Protein AF-A0A9D5EM94-F1 (afdb_monomer_lite)

Secondary structure (DSSP, 8-state):
-HHHHHHHHHHHHHHHHHHHHHHHHT-S-SSEEEE-TTSTT-EEEEETTHHHHHHHHHHHHHHHHHHHHHT-HHHHHHHHHHHHHHHH--PPPHHHHHHHHHHHHHHHHHHHHHHHHHHHHHHHHHTSTT-TTS--HHHHHHHHHHHHHHHH--

Foldseek 3Di:
DVLLVVLLVVLCVVLVVVLVCLLVVVPWDQFDWDADPPDVHDIDGPDHRRSPVVSVVSNVVSNVCSVVCSPDVVVVVVVVVVVVVVVVDDDDPPVVVVVVVVVVVVVVVVVVVVVVVVVVVCVVVCPPPPNPPDDPPVVVVVVVVVVVVVVVVD

pLDDT: mean 81.65, std 10.46, range [55.97, 98.06]

Radius of gyration: 31.95 Å; chains: 1; bounding box: 67×38×74 Å

Sequence (154 aa):
MRARRLTILGFLLLGGTGIYSLTFQGVLPNDWVLALPFESPSSITLVPDAQIAIPVILLALVLWCAWRAVNVPTFAEFLIATEAEMNKVSWSPKKRLAQDTVVVLTTTLLMALFLLVVDLFWGWLLSREIVGVLPGKAGTDKNQAEKAEQRARW

Structure (mmCIF, N/CA/C/O backbone):
data_AF-A0A9D5EM94-F1
#
_entry.id   AF-A0A9D5EM94-F1
#
loop_
_atom_site.group_PDB
_atom_site.id
_atom_site.type_symbol
_atom_site.label_atom_id
_atom_site.label_alt_id
_atom_site.label_comp_id
_atom_site.label_asym_id
_atom_site.label_entity_id
_atom_site.label_seq_id
_atom_site.pdbx_PDB_ins_code
_atom_site.Cartn_x
_atom_site.Cartn_y
_atom_site.Cartn_z
_atom_site.occupancy
_atom_site.B_iso_or_equiv
_atom_site.auth_seq_id
_atom_site.auth_comp_id
_atom_site.auth_asym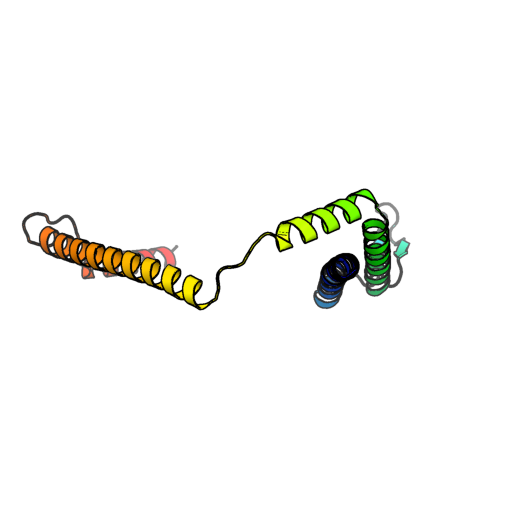_id
_atom_site.auth_atom_id
_atom_site.pdbx_PDB_model_num
ATOM 1 N N . MET A 1 1 ? -12.996 9.469 -16.910 1.00 55.97 1 MET A N 1
ATOM 2 C CA . MET A 1 1 ? -11.630 9.978 -17.244 1.00 55.97 1 MET A CA 1
ATOM 3 C C . MET A 1 1 ? -10.615 9.900 -16.092 1.00 55.97 1 MET A C 1
ATOM 5 O O . MET A 1 1 ? -9.421 9.872 -16.378 1.00 55.97 1 MET A O 1
ATOM 9 N N . ARG A 1 2 ? -11.028 9.870 -14.811 1.00 65.88 2 ARG A N 1
ATOM 10 C CA . ARG A 1 2 ? -10.101 9.835 -13.658 1.00 65.88 2 ARG A CA 1
ATOM 11 C C . ARG A 1 2 ? -9.419 8.470 -13.464 1.00 65.88 2 ARG A C 1
ATOM 13 O O . ARG A 1 2 ? -8.214 8.443 -13.234 1.00 65.88 2 ARG A O 1
ATOM 20 N N . ALA A 1 3 ? -10.137 7.365 -13.685 1.00 66.56 3 ALA A N 1
ATOM 21 C CA . ALA A 1 3 ? -9.603 6.000 -13.574 1.00 66.56 3 ALA A CA 1
ATOM 22 C C . ALA A 1 3 ? -8.377 5.748 -14.475 1.00 66.56 3 ALA A C 1
ATOM 24 O O . ALA A 1 3 ? -7.378 5.190 -14.036 1.00 66.56 3 ALA A O 1
ATOM 25 N N . ARG A 1 4 ? -8.398 6.279 -15.706 1.00 72.06 4 ARG A N 1
ATOM 26 C CA . ARG A 1 4 ? -7.283 6.167 -16.662 1.00 72.06 4 ARG A CA 1
ATOM 27 C C . ARG A 1 4 ? -6.002 6.868 -16.201 1.00 72.06 4 ARG A C 1
ATOM 29 O O . ARG A 1 4 ? -4.911 6.458 -16.565 1.00 72.06 4 ARG A O 1
ATOM 36 N N . ARG A 1 5 ? -6.123 7.955 -15.432 1.00 76.19 5 ARG A N 1
ATOM 37 C CA . ARG A 1 5 ? -4.966 8.681 -14.881 1.00 76.19 5 ARG A CA 1
ATOM 38 C C . ARG A 1 5 ? -4.406 7.973 -13.645 1.00 76.19 5 ARG A C 1
ATOM 40 O O . ARG A 1 5 ? -3.199 7.992 -13.441 1.00 76.19 5 ARG A O 1
ATOM 47 N N . LEU A 1 6 ? -5.266 7.316 -12.864 1.00 77.88 6 LEU A N 1
ATOM 48 C CA . LEU A 1 6 ? -4.875 6.556 -11.674 1.00 77.88 6 LEU A CA 1
ATOM 49 C C . LEU A 1 6 ? -4.084 5.292 -12.013 1.00 77.88 6 LEU A C 1
ATOM 51 O O . LEU A 1 6 ? -3.117 4.991 -11.326 1.00 77.88 6 LEU A O 1
ATOM 55 N N . THR A 1 7 ? -4.435 4.587 -13.089 1.00 79.88 7 THR A N 1
ATOM 56 C CA 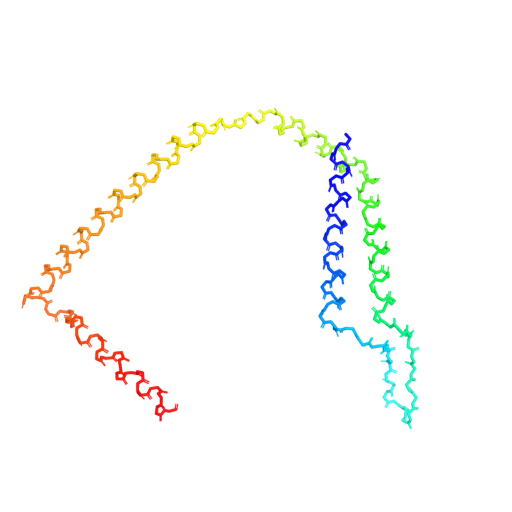. THR A 1 7 ? -3.679 3.400 -13.518 1.00 79.88 7 THR A CA 1
ATOM 57 C C . THR A 1 7 ? -2.273 3.771 -13.987 1.00 79.88 7 THR A C 1
ATOM 59 O O . THR A 1 7 ? -1.311 3.123 -13.589 1.00 79.88 7 THR A O 1
ATOM 62 N N . ILE A 1 8 ? -2.133 4.860 -14.753 1.00 82.06 8 ILE A N 1
ATOM 63 C CA . ILE A 1 8 ? -0.827 5.396 -15.178 1.00 82.06 8 ILE A CA 1
ATOM 64 C C . ILE A 1 8 ? 0.007 5.803 -13.962 1.00 82.06 8 ILE A C 1
ATOM 66 O O . ILE A 1 8 ? 1.178 5.441 -13.882 1.00 82.06 8 ILE A O 1
ATOM 70 N N . LEU A 1 9 ? -0.596 6.515 -13.003 1.00 84.12 9 LEU A N 1
ATOM 71 C CA . LEU A 1 9 ? 0.071 6.883 -11.753 1.00 84.12 9 LEU A CA 1
ATOM 72 C C . LEU A 1 9 ? 0.495 5.653 -10.945 1.00 84.12 9 LEU A C 1
ATOM 74 O O . LEU A 1 9 ? 1.593 5.651 -10.407 1.00 84.12 9 LEU A O 1
ATOM 78 N N . GLY A 1 10 ? -0.325 4.602 -10.893 1.00 83.12 10 GLY A N 1
ATOM 79 C CA . GLY A 1 10 ? 0.013 3.352 -10.212 1.00 83.12 10 GLY A CA 1
ATOM 80 C C . GLY A 1 10 ? 1.242 2.669 -10.813 1.00 83.12 10 GLY A C 1
ATOM 81 O O . GLY A 1 10 ? 2.170 2.333 -10.081 1.00 83.12 10 GLY A O 1
ATOM 82 N N . PHE A 1 11 ? 1.295 2.528 -12.142 1.00 86.19 11 PHE A N 1
ATOM 83 C CA . PHE A 1 11 ? 2.468 1.971 -12.824 1.00 86.19 11 PHE A CA 1
ATOM 84 C C . PHE A 1 11 ? 3.710 2.852 -12.664 1.00 86.19 11 PHE A C 1
ATOM 86 O O . PHE A 1 11 ? 4.798 2.326 -12.437 1.00 86.19 11 PHE A O 1
ATOM 93 N N . LEU A 1 12 ? 3.556 4.178 -12.730 1.00 87.12 12 LEU A N 1
ATOM 94 C CA . LEU A 1 12 ? 4.661 5.116 -12.525 1.00 87.12 12 LEU A CA 1
ATOM 95 C C . LEU A 1 12 ? 5.193 5.098 -11.095 1.00 87.12 12 LEU A C 1
ATOM 97 O O . LEU A 1 12 ? 6.402 5.159 -10.913 1.00 87.12 12 LEU A O 1
ATOM 101 N N . LEU A 1 13 ? 4.323 5.004 -10.089 1.00 88.12 13 LEU A N 1
ATOM 102 C CA . LEU A 1 13 ? 4.746 4.907 -8.695 1.00 88.12 13 LEU A CA 1
ATOM 103 C C . LEU A 1 13 ? 5.447 3.576 -8.440 1.00 88.12 13 LEU A C 1
ATOM 105 O O . LEU A 1 13 ? 6.556 3.577 -7.927 1.00 88.12 13 LEU A O 1
ATOM 109 N N . LEU A 1 14 ? 4.864 2.452 -8.863 1.00 86.69 14 LEU A N 1
ATOM 110 C CA . LEU A 1 14 ? 5.478 1.136 -8.680 1.00 86.69 14 LEU A CA 1
ATOM 111 C C . LEU A 1 14 ? 6.832 1.038 -9.400 1.00 86.69 14 LEU A C 1
ATOM 113 O O . LEU A 1 14 ? 7.833 0.648 -8.802 1.00 86.69 14 LEU A O 1
ATOM 117 N N . GLY A 1 15 ? 6.867 1.418 -10.680 1.00 86.38 15 GLY A N 1
ATOM 118 C CA . GLY A 1 15 ? 8.080 1.379 -11.488 1.00 86.38 15 GLY A CA 1
ATOM 119 C C . GLY A 1 15 ? 9.125 2.390 -11.025 1.00 86.38 15 GLY A C 1
ATOM 120 O O . GLY A 1 15 ? 10.294 2.044 -10.899 1.00 86.38 15 GLY A O 1
ATOM 121 N N . GLY A 1 16 ? 8.705 3.612 -10.693 1.00 85.94 16 GLY A N 1
ATOM 122 C CA . GLY A 1 16 ? 9.574 4.653 -10.151 1.00 85.94 16 GLY A CA 1
ATOM 123 C C . GLY A 1 16 ? 10.175 4.268 -8.802 1.00 85.94 16 GLY A C 1
ATOM 124 O O . GLY A 1 16 ? 11.376 4.426 -8.612 1.00 85.94 16 GLY A O 1
ATOM 125 N N . THR A 1 17 ? 9.387 3.688 -7.891 1.00 87.81 17 THR A N 1
ATOM 126 C CA . THR A 1 17 ? 9.887 3.168 -6.608 1.00 87.81 17 THR A CA 1
ATOM 127 C C . THR A 1 17 ? 10.839 1.989 -6.809 1.00 87.81 17 THR A C 1
ATOM 129 O O . THR A 1 17 ? 11.867 1.929 -6.138 1.00 87.81 17 THR A O 1
ATOM 132 N N . GLY A 1 18 ? 10.556 1.083 -7.751 1.00 84.25 18 GLY A N 1
ATOM 133 C CA . GLY A 1 18 ? 11.455 -0.027 -8.082 1.00 84.25 18 GLY A CA 1
ATOM 134 C C . GLY A 1 18 ? 12.806 0.448 -8.623 1.00 84.25 18 GLY A C 1
ATOM 135 O O . GLY A 1 18 ? 13.852 0.008 -8.150 1.00 84.25 18 GLY A O 1
ATOM 136 N N . ILE A 1 19 ? 12.792 1.404 -9.554 1.00 85.69 19 ILE A N 1
ATOM 137 C CA . ILE A 1 19 ? 14.009 2.010 -10.109 1.00 85.69 19 ILE A CA 1
ATOM 138 C C . ILE A 1 19 ? 14.777 2.770 -9.022 1.00 85.69 19 ILE A C 1
ATOM 140 O O . ILE A 1 19 ? 15.984 2.590 -8.885 1.00 85.69 19 ILE A O 1
ATOM 144 N N . TYR A 1 20 ? 14.074 3.555 -8.203 1.00 83.69 20 TYR A N 1
ATOM 145 C CA . TYR A 1 20 ? 14.670 4.287 -7.088 1.00 83.69 20 TYR A CA 1
ATOM 146 C C . TYR A 1 20 ? 15.367 3.345 -6.096 1.00 83.69 20 TYR A C 1
ATOM 148 O O . TYR A 1 20 ? 16.511 3.591 -5.714 1.00 83.69 20 TYR A O 1
ATOM 156 N N . SER A 1 21 ? 14.730 2.222 -5.745 1.00 83.44 21 SER A N 1
ATOM 157 C CA . SER A 1 21 ? 15.324 1.198 -4.878 1.00 83.44 21 SER A CA 1
ATOM 158 C C . SER A 1 21 ? 16.605 0.609 -5.475 1.00 83.44 21 SER A C 1
ATOM 160 O O . SER A 1 21 ? 17.597 0.485 -4.762 1.00 83.44 21 SER A O 1
ATOM 162 N N . LEU A 1 22 ? 16.612 0.290 -6.775 1.00 81.94 22 LEU A N 1
ATOM 163 C CA . LEU A 1 22 ? 17.790 -0.249 -7.467 1.00 81.94 22 LEU A CA 1
ATOM 164 C C . LEU A 1 22 ? 18.958 0.744 -7.473 1.00 81.94 22 LEU A C 1
ATOM 166 O O . LEU A 1 22 ? 20.096 0.354 -7.215 1.00 81.94 22 LEU A O 1
ATOM 170 N N . THR A 1 23 ? 18.675 2.027 -7.718 1.00 80.81 23 THR A N 1
ATOM 171 C CA . THR A 1 23 ? 19.701 3.079 -7.706 1.00 80.81 23 THR A CA 1
ATOM 172 C C . THR A 1 23 ? 20.235 3.365 -6.304 1.00 80.81 23 THR A C 1
ATOM 174 O O . THR A 1 23 ? 21.428 3.597 -6.141 1.00 80.81 23 THR A O 1
ATOM 177 N N . PHE A 1 24 ? 19.382 3.313 -5.276 1.00 80.62 24 PHE A N 1
ATOM 178 C CA . PHE A 1 24 ? 19.774 3.629 -3.902 1.00 80.62 24 PHE A CA 1
ATOM 179 C C . PHE A 1 24 ? 20.538 2.484 -3.225 1.00 80.62 24 PHE A C 1
ATOM 181 O O . PHE A 1 24 ? 21.435 2.728 -2.425 1.00 80.62 24 PHE A O 1
ATOM 188 N N . GLN A 1 25 ? 20.210 1.231 -3.551 1.00 81.38 25 GLN A N 1
ATOM 189 C CA . GLN A 1 25 ? 20.871 0.058 -2.971 1.00 81.38 25 GLN A CA 1
ATOM 190 C C . GLN A 1 25 ? 22.228 -0.261 -3.620 1.00 81.38 25 GLN A C 1
ATOM 192 O O . GLN A 1 25 ? 22.948 -1.113 -3.107 1.00 81.38 25 GLN A O 1
ATOM 197 N N . GLY A 1 26 ? 22.589 0.394 -4.733 1.00 78.44 26 GLY A N 1
ATOM 198 C CA . GLY A 1 26 ? 23.893 0.214 -5.387 1.00 78.44 26 GLY A CA 1
ATOM 199 C C . GLY A 1 26 ? 24.146 -1.209 -5.899 1.00 78.44 26 GLY A C 1
ATOM 200 O O . GLY A 1 26 ? 25.291 -1.617 -6.056 1.00 78.44 26 GLY A O 1
ATOM 201 N N . VAL A 1 27 ? 23.083 -1.981 -6.144 1.00 78.88 27 VAL A N 1
ATOM 202 C CA . VAL A 1 27 ? 23.150 -3.410 -6.512 1.00 78.88 27 VAL A CA 1
ATOM 203 C C . VAL A 1 27 ? 23.652 -3.659 -7.938 1.00 78.88 27 VAL A C 1
ATOM 205 O O . VAL A 1 27 ? 23.856 -4.805 -8.332 1.00 78.88 27 VAL A O 1
ATOM 208 N N . LEU A 1 28 ? 23.825 -2.598 -8.726 1.00 78.75 28 LEU A N 1
ATOM 209 C CA . LEU A 1 28 ? 24.212 -2.658 -10.131 1.00 78.75 28 LEU A CA 1
ATOM 210 C C . LEU A 1 28 ? 25.730 -2.435 -10.277 1.00 78.75 28 LEU A C 1
ATOM 212 O O . LEU A 1 28 ? 26.240 -1.408 -9.821 1.00 78.75 28 LEU A O 1
ATOM 216 N N . PRO A 1 29 ? 26.469 -3.357 -10.918 1.00 76.81 29 PRO A N 1
ATOM 217 C CA . PRO A 1 29 ? 27.871 -3.144 -11.281 1.00 76.81 29 PRO A CA 1
ATOM 218 C C . PRO A 1 29 ? 28.026 -1.975 -12.267 1.00 76.81 29 PRO A C 1
ATOM 220 O O . PRO A 1 29 ? 27.143 -1.770 -13.096 1.00 76.81 29 PRO A O 1
ATOM 223 N N . ASN A 1 30 ? 29.147 -1.243 -12.209 1.00 78.50 30 ASN A N 1
ATOM 224 C CA . ASN A 1 30 ? 29.463 -0.173 -13.175 1.00 78.50 30 ASN A CA 1
ATOM 225 C C . ASN A 1 30 ? 29.493 -0.703 -14.615 1.00 78.50 30 ASN A C 1
ATOM 227 O O . ASN A 1 30 ? 28.834 -0.153 -15.493 1.00 78.50 30 ASN A O 1
ATOM 231 N N . ASP A 1 31 ? 30.179 -1.827 -14.824 1.00 80.19 31 ASP A N 1
ATOM 232 C CA . ASP A 1 31 ? 30.275 -2.483 -16.123 1.00 80.19 31 ASP A CA 1
ATOM 233 C C . ASP A 1 31 ? 29.687 -3.883 -16.042 1.00 80.19 31 ASP A C 1
ATOM 235 O O . ASP A 1 31 ? 30.037 -4.678 -15.161 1.00 80.19 31 ASP A O 1
ATOM 239 N N . TRP A 1 32 ? 28.811 -4.216 -16.990 1.00 78.38 32 TRP A N 1
ATOM 240 C CA . TRP A 1 32 ? 28.364 -5.592 -17.129 1.00 78.38 32 TRP A CA 1
ATOM 241 C C . TRP A 1 32 ? 29.339 -6.346 -18.028 1.00 78.38 32 TRP A C 1
ATOM 243 O O . TRP A 1 32 ? 29.254 -6.309 -19.258 1.00 78.38 32 TRP A O 1
ATOM 253 N N . VAL A 1 33 ? 30.308 -7.000 -17.392 1.00 82.25 33 VAL A N 1
ATOM 254 C CA . VAL A 1 33 ? 31.317 -7.823 -18.064 1.00 82.25 33 VAL A CA 1
ATOM 255 C C . VAL A 1 33 ? 30.897 -9.287 -18.072 1.00 82.25 33 VAL A C 1
ATOM 257 O O . VAL A 1 33 ? 30.471 -9.831 -17.052 1.00 82.25 33 VAL A O 1
ATOM 260 N N . LEU A 1 34 ? 31.038 -9.941 -19.224 1.00 79.94 34 LEU A N 1
ATOM 261 C CA . LEU A 1 34 ? 30.932 -11.391 -19.331 1.00 79.94 34 LEU A CA 1
ATOM 262 C C . LEU A 1 34 ? 32.347 -11.963 -19.388 1.00 79.94 34 LEU A C 1
ATOM 264 O O . LEU A 1 34 ? 33.060 -11.795 -20.379 1.00 79.94 34 LEU A O 1
ATOM 268 N N . ALA A 1 35 ? 32.763 -12.615 -18.305 1.00 76.06 35 ALA A N 1
ATOM 269 C CA . ALA A 1 35 ? 34.037 -13.318 -18.267 1.00 76.06 35 ALA A CA 1
ATOM 270 C C . ALA A 1 35 ? 33.900 -14.644 -19.027 1.00 76.06 35 ALA A C 1
ATOM 272 O O . ALA A 1 35 ? 33.134 -15.521 -18.623 1.00 76.06 35 ALA A O 1
ATOM 273 N N . LEU A 1 36 ? 34.626 -14.787 -20.136 1.00 80.19 36 LEU A N 1
ATOM 274 C CA . LEU A 1 36 ? 34.700 -16.051 -20.862 1.00 80.19 36 LEU A CA 1
ATOM 275 C C . LEU A 1 36 ? 35.700 -16.981 -20.153 1.00 80.19 36 LEU A C 1
ATOM 277 O O . LEU A 1 36 ? 36.830 -16.569 -19.903 1.00 80.19 36 LEU A O 1
ATOM 281 N N . PRO A 1 37 ? 35.337 -18.240 -19.847 1.00 72.81 37 PRO A N 1
ATOM 282 C CA . PRO A 1 37 ? 36.197 -19.145 -19.078 1.00 72.81 37 PRO A CA 1
ATOM 283 C C . PRO A 1 37 ? 37.355 -19.746 -19.894 1.00 72.81 37 PRO A C 1
ATOM 285 O O . PRO A 1 37 ? 38.158 -20.496 -19.346 1.00 72.81 37 PRO A O 1
ATOM 288 N N . PHE A 1 38 ? 37.427 -19.457 -21.197 1.00 78.12 38 PHE A N 1
ATOM 289 C CA . PHE A 1 38 ? 38.338 -20.118 -22.137 1.00 78.12 38 PHE A CA 1
ATOM 290 C C . PHE A 1 38 ? 39.502 -19.234 -22.616 1.00 78.12 38 PHE A C 1
ATOM 292 O O . PHE A 1 38 ? 40.377 -19.739 -23.313 1.00 78.12 38 PHE A O 1
ATOM 299 N N . GLU A 1 39 ? 39.551 -17.951 -22.239 1.00 63.53 39 GLU A N 1
ATOM 300 C CA . GLU A 1 39 ? 40.653 -17.050 -22.598 1.00 63.53 39 GLU A CA 1
ATOM 301 C C . GLU A 1 39 ? 40.945 -16.050 -21.458 1.00 63.53 39 GLU A C 1
ATOM 303 O O . GLU A 1 39 ? 40.121 -15.206 -21.096 1.00 63.53 39 GLU A O 1
ATOM 308 N N . SER A 1 40 ? 42.139 -16.159 -20.866 1.00 73.88 40 SER A N 1
ATOM 309 C CA . SER A 1 40 ? 42.627 -15.271 -19.803 1.00 73.88 40 SER A CA 1
ATOM 310 C C . SER A 1 40 ? 43.626 -14.258 -20.388 1.00 73.88 40 SER A C 1
ATOM 312 O O . SER A 1 40 ? 44.735 -14.685 -20.713 1.00 73.88 40 SER A O 1
ATOM 314 N N . PRO A 1 41 ? 43.327 -12.943 -20.483 1.00 62.72 41 PRO A N 1
ATOM 315 C CA . PRO A 1 41 ? 42.103 -12.236 -20.107 1.00 62.72 41 PRO A CA 1
ATOM 316 C C . PRO A 1 41 ? 41.399 -11.598 -21.322 1.00 62.72 41 PRO A C 1
ATOM 318 O O . PRO A 1 41 ? 41.834 -10.560 -21.817 1.00 62.72 41 PRO A O 1
ATOM 321 N N . SER A 1 42 ? 40.260 -12.145 -21.753 1.00 62.78 42 SER A N 1
ATOM 322 C CA . SER A 1 42 ? 39.352 -11.457 -22.687 1.00 62.78 42 SER A CA 1
ATOM 323 C C . SER A 1 42 ? 37.976 -11.243 -22.038 1.00 62.78 42 SER A C 1
ATOM 325 O O . SER A 1 42 ? 37.013 -11.978 -22.271 1.00 62.78 42 SER A O 1
ATOM 327 N N . SER A 1 43 ? 37.864 -10.238 -21.171 1.00 67.88 43 SER A N 1
ATOM 328 C CA . SER A 1 43 ? 36.560 -9.791 -20.671 1.00 67.88 43 SER A CA 1
ATOM 329 C C . SER A 1 43 ? 35.880 -8.936 -21.738 1.00 67.88 43 SER A C 1
ATOM 331 O O . SER A 1 43 ? 36.391 -7.871 -22.084 1.00 67.88 43 SER A O 1
ATOM 333 N N . ILE A 1 44 ? 34.726 -9.375 -22.240 1.00 73.31 44 ILE A N 1
ATOM 334 C CA . ILE A 1 44 ? 33.904 -8.568 -23.147 1.00 73.31 44 ILE A CA 1
ATOM 335 C C . ILE A 1 44 ? 32.918 -7.760 -22.298 1.00 73.31 44 ILE A C 1
ATOM 337 O O . ILE A 1 44 ? 32.149 -8.321 -21.512 1.00 73.31 44 ILE A O 1
ATOM 341 N N . THR A 1 45 ? 32.946 -6.437 -22.446 1.00 77.56 45 THR A N 1
ATOM 342 C CA . THR A 1 45 ? 31.955 -5.525 -21.867 1.00 77.56 45 THR A CA 1
ATOM 343 C C . THR A 1 45 ? 30.668 -5.605 -22.691 1.00 77.56 45 THR A C 1
ATOM 345 O O . THR A 1 45 ? 30.630 -5.185 -23.845 1.00 77.56 45 THR A O 1
ATOM 348 N N . LEU A 1 46 ? 29.606 -6.187 -22.123 1.00 74.62 46 LEU A N 1
ATOM 349 C CA . LEU A 1 46 ? 28.310 -6.314 -22.801 1.00 74.62 46 LEU A CA 1
ATOM 350 C C . LEU A 1 46 ? 27.527 -5.003 -22.762 1.00 74.62 46 LEU A C 1
ATOM 352 O O . LEU A 1 46 ? 26.915 -4.611 -23.753 1.00 74.62 46 LEU A O 1
ATOM 356 N N . VAL A 1 47 ? 27.535 -4.338 -21.606 1.00 75.50 47 VAL A N 1
ATOM 357 C CA . VAL A 1 47 ? 26.843 -3.065 -21.395 1.00 75.50 47 VAL A CA 1
ATOM 358 C C . VAL A 1 47 ? 27.780 -2.133 -20.625 1.00 75.50 47 VAL A C 1
ATOM 360 O O . VAL A 1 47 ? 28.048 -2.408 -19.449 1.00 75.50 47 VAL A O 1
ATOM 363 N N . PRO A 1 48 ? 28.301 -1.070 -21.266 1.00 74.19 48 PRO A N 1
ATOM 364 C CA . PRO A 1 48 ? 29.009 -0.015 -20.554 1.00 74.19 48 PRO A CA 1
ATOM 365 C C . PRO A 1 48 ? 28.009 0.783 -19.712 1.00 74.19 48 PRO A C 1
ATOM 367 O O . PRO A 1 48 ? 26.881 1.012 -20.153 1.00 74.19 48 PRO A O 1
ATOM 370 N N . ASP A 1 49 ? 28.423 1.202 -18.517 1.00 78.19 49 ASP A N 1
ATOM 371 C CA . ASP A 1 49 ? 27.607 2.026 -17.613 1.00 78.19 49 ASP A CA 1
ATOM 372 C C . ASP A 1 49 ? 26.233 1.398 -17.292 1.00 78.19 49 ASP A C 1
ATOM 374 O O . ASP A 1 49 ? 25.152 1.993 -17.418 1.00 78.19 49 ASP A O 1
ATOM 378 N N . ALA A 1 50 ? 26.274 0.124 -16.892 1.00 78.06 50 ALA A N 1
ATOM 379 C CA . ALA A 1 50 ? 25.092 -0.679 -16.593 1.00 78.06 50 ALA A CA 1
ATOM 380 C C . ALA A 1 50 ? 24.260 -0.086 -15.438 1.00 78.06 50 ALA A C 1
ATOM 382 O O . ALA A 1 50 ? 23.043 -0.289 -15.386 1.00 78.06 50 ALA A O 1
ATOM 383 N N . GLN A 1 51 ? 24.890 0.707 -14.565 1.00 77.38 51 GLN A N 1
ATOM 384 C CA . GLN A 1 51 ? 24.228 1.448 -13.491 1.00 77.38 51 GLN A CA 1
ATOM 385 C C . GLN A 1 51 ? 23.206 2.465 -13.993 1.00 77.38 51 GLN A C 1
ATOM 387 O O . GLN A 1 51 ? 22.204 2.674 -13.316 1.00 77.38 51 GLN A O 1
ATOM 392 N N . ILE A 1 52 ? 23.419 3.068 -15.165 1.00 80.06 52 ILE A N 1
ATOM 393 C CA . ILE A 1 52 ? 22.493 4.047 -15.748 1.00 80.06 52 ILE A CA 1
ATOM 394 C C . ILE A 1 52 ? 21.621 3.390 -16.819 1.00 80.06 52 ILE A C 1
ATOM 396 O O . ILE A 1 52 ? 20.406 3.612 -16.857 1.00 80.06 52 ILE A O 1
ATOM 400 N N . ALA A 1 53 ? 22.210 2.532 -17.656 1.00 83.75 53 ALA A N 1
ATOM 401 C CA . ALA A 1 53 ? 21.500 1.886 -18.756 1.00 83.75 53 ALA A CA 1
ATOM 402 C C . ALA A 1 53 ? 20.310 1.039 -18.270 1.00 83.75 53 ALA A C 1
ATOM 404 O O . ALA A 1 53 ? 19.219 1.116 -18.841 1.00 83.75 53 ALA A O 1
ATOM 405 N N . ILE A 1 54 ? 20.483 0.271 -17.188 1.00 84.44 54 ILE A N 1
ATOM 406 C CA . ILE A 1 54 ? 19.439 -0.628 -16.675 1.00 84.44 54 ILE A CA 1
ATOM 407 C C . ILE A 1 54 ? 18.233 0.156 -16.116 1.00 84.44 54 ILE A C 1
ATOM 409 O O . ILE A 1 54 ? 17.111 -0.110 -16.559 1.00 84.44 54 ILE A O 1
ATOM 413 N N . PRO A 1 55 ? 18.399 1.156 -15.225 1.00 84.81 55 PRO A N 1
ATOM 414 C CA . PRO A 1 55 ? 17.307 2.037 -14.800 1.00 84.81 55 PRO A CA 1
ATOM 415 C C . PRO A 1 55 ? 16.549 2.714 -15.944 1.00 84.81 55 PRO A C 1
ATOM 417 O O . PRO A 1 55 ? 15.321 2.775 -15.906 1.00 84.81 55 PRO A O 1
ATOM 420 N N . VAL A 1 56 ? 17.253 3.200 -16.971 1.00 86.44 56 VAL A N 1
ATOM 421 C CA . VAL A 1 56 ? 16.632 3.884 -18.118 1.00 86.44 56 VAL A CA 1
ATOM 422 C C . VAL A 1 56 ? 15.780 2.922 -18.946 1.00 86.44 56 VAL A C 1
ATOM 424 O O . VAL A 1 56 ? 14.645 3.253 -19.298 1.00 86.44 56 VAL A O 1
ATOM 427 N N . ILE A 1 57 ? 16.282 1.712 -19.212 1.00 87.31 57 ILE A N 1
ATOM 428 C CA . ILE A 1 57 ? 15.527 0.668 -19.919 1.00 87.31 57 ILE A CA 1
ATOM 429 C C . ILE A 1 57 ? 14.285 0.269 -19.116 1.00 87.31 57 ILE A C 1
ATOM 431 O O . ILE A 1 57 ? 13.193 0.165 -19.678 1.00 87.31 57 ILE A O 1
ATOM 435 N N . LEU A 1 58 ? 14.421 0.096 -17.798 1.00 87.19 58 LEU A N 1
ATOM 436 C CA . LEU A 1 58 ? 13.290 -0.204 -16.919 1.00 87.19 58 LEU A CA 1
ATOM 437 C C . LEU A 1 58 ? 12.249 0.919 -16.925 1.00 87.19 58 LEU A C 1
ATOM 439 O O . LEU A 1 58 ? 11.054 0.635 -16.989 1.00 87.19 58 LEU A O 1
ATOM 443 N N . LEU A 1 59 ? 12.674 2.184 -16.922 1.00 88.06 59 LEU A N 1
ATOM 444 C CA . LEU A 1 59 ? 11.773 3.335 -16.998 1.00 88.06 59 LEU A CA 1
ATOM 445 C C . LEU A 1 59 ? 10.985 3.326 -18.314 1.00 88.06 59 LEU A C 1
ATOM 447 O O . LEU A 1 59 ? 9.758 3.450 -18.304 1.00 88.06 59 LEU A O 1
ATOM 451 N N . ALA A 1 60 ? 11.666 3.114 -19.441 1.00 90.44 60 ALA A N 1
ATOM 452 C CA . ALA A 1 60 ? 11.027 3.008 -20.749 1.00 90.44 60 ALA A CA 1
ATOM 453 C C . ALA A 1 60 ? 10.018 1.847 -20.803 1.00 90.44 60 ALA A C 1
ATOM 455 O O . ALA A 1 60 ? 8.910 2.014 -21.319 1.00 90.44 60 ALA A O 1
ATOM 456 N N . LEU A 1 61 ? 10.359 0.697 -20.214 1.00 90.06 61 LEU A N 1
ATOM 457 C CA . LEU A 1 61 ? 9.475 -0.466 -20.132 1.00 90.06 61 LEU A CA 1
ATOM 458 C C . LEU A 1 61 ? 8.240 -0.168 -19.273 1.00 90.06 61 LEU A C 1
ATOM 460 O O . LEU A 1 61 ? 7.121 -0.462 -19.689 1.00 90.06 61 LEU A O 1
ATOM 464 N N . VAL A 1 62 ? 8.409 0.478 -18.117 1.00 88.75 62 VAL A N 1
ATOM 465 C CA . VAL A 1 62 ? 7.298 0.904 -17.251 1.00 88.75 62 VAL A CA 1
ATOM 466 C C . VAL A 1 62 ? 6.362 1.860 -17.991 1.00 88.75 62 VAL A C 1
ATOM 468 O O . VAL A 1 62 ? 5.144 1.678 -17.945 1.00 88.75 62 VAL A O 1
ATOM 471 N N . LEU A 1 63 ? 6.905 2.847 -18.710 1.00 86.94 63 LEU A N 1
ATOM 472 C CA . LEU A 1 63 ? 6.111 3.782 -19.514 1.00 86.94 63 LEU A CA 1
ATOM 473 C C . LEU A 1 63 ? 5.358 3.071 -20.644 1.00 86.94 63 LEU A C 1
ATOM 475 O O . LEU A 1 63 ? 4.172 3.334 -20.857 1.00 86.94 63 LEU A O 1
ATOM 479 N N . TRP A 1 64 ? 6.017 2.141 -21.335 1.00 88.69 64 TRP A N 1
ATOM 480 C CA . TRP A 1 64 ? 5.401 1.319 -22.372 1.00 88.69 64 TRP A CA 1
ATOM 481 C C . TRP A 1 64 ? 4.264 0.452 -21.820 1.00 88.69 64 TRP A C 1
ATOM 483 O O . TRP A 1 64 ? 3.163 0.447 -22.373 1.00 88.69 64 TRP A O 1
ATOM 493 N N . CYS A 1 65 ? 4.488 -0.236 -20.699 1.00 84.81 65 CYS A N 1
ATOM 494 C CA . CYS A 1 65 ? 3.474 -1.042 -20.024 1.00 84.81 65 CYS A CA 1
ATOM 495 C C . CYS A 1 65 ? 2.293 -0.190 -19.550 1.00 84.81 65 CYS A C 1
ATOM 497 O O . CYS A 1 65 ? 1.145 -0.578 -19.767 1.00 84.81 65 CYS A O 1
ATOM 499 N N . ALA A 1 66 ? 2.546 0.988 -18.970 1.00 84.56 66 ALA A N 1
ATOM 500 C CA . ALA A 1 66 ? 1.499 1.915 -18.548 1.00 84.56 66 ALA A CA 1
ATOM 501 C C . ALA A 1 66 ? 0.641 2.377 -19.736 1.00 84.56 66 ALA A C 1
ATOM 503 O O . ALA A 1 66 ? -0.591 2.369 -19.661 1.00 84.56 66 ALA A O 1
ATOM 504 N N . TRP A 1 67 ? 1.281 2.728 -20.856 1.00 84.81 67 TRP A N 1
ATOM 505 C CA . TRP A 1 67 ? 0.587 3.088 -22.090 1.00 84.81 67 TRP A CA 1
ATOM 506 C C . TRP A 1 67 ? -0.232 1.915 -22.643 1.00 84.81 67 TRP A C 1
ATOM 508 O O . TRP A 1 67 ? -1.415 2.070 -22.962 1.00 84.81 67 TRP A O 1
ATOM 518 N N . ARG A 1 68 ? 0.361 0.717 -22.697 1.00 84.44 68 ARG A N 1
ATOM 519 C CA . ARG A 1 68 ? -0.291 -0.474 -23.246 1.00 84.44 68 ARG A CA 1
ATOM 520 C C . ARG A 1 68 ? -1.487 -0.913 -22.414 1.00 84.44 68 ARG A C 1
ATOM 522 O O . ARG A 1 68 ? -2.508 -1.243 -23.013 1.00 84.44 68 ARG A O 1
ATOM 529 N N . ALA A 1 69 ? -1.376 -0.897 -21.086 1.00 77.94 69 ALA A N 1
ATOM 530 C CA . ALA A 1 69 ? -2.445 -1.267 -20.158 1.00 77.94 69 ALA A CA 1
ATOM 531 C C . ALA A 1 69 ? -3.661 -0.337 -20.279 1.00 77.94 69 ALA A C 1
ATOM 533 O O . ALA A 1 69 ? -4.803 -0.785 -20.230 1.00 77.94 69 ALA A O 1
ATOM 534 N N . VAL A 1 70 ? -3.423 0.958 -20.496 1.00 76.06 70 VAL A N 1
ATOM 535 C CA . VAL A 1 70 ? -4.485 1.949 -20.708 1.00 76.06 70 VAL A CA 1
ATOM 536 C C . VAL A 1 70 ? -5.189 1.782 -22.053 1.00 76.06 70 VAL A C 1
ATOM 538 O O . VAL A 1 70 ? -6.382 2.058 -22.152 1.00 76.06 70 VAL A O 1
ATOM 541 N N . ASN A 1 71 ? -4.471 1.335 -23.083 1.00 81.81 71 ASN A N 1
ATOM 542 C CA . ASN A 1 71 ? -5.019 1.170 -24.427 1.00 81.81 71 ASN A CA 1
ATOM 543 C C . ASN A 1 71 ? -5.707 -0.196 -24.648 1.00 81.81 71 ASN A C 1
ATOM 545 O O . ASN A 1 71 ? -5.940 -0.597 -25.787 1.00 81.81 71 ASN A O 1
ATOM 549 N N . VAL A 1 72 ? -5.999 -0.953 -23.581 1.00 85.75 72 VAL A N 1
ATOM 550 C CA . VAL A 1 72 ? -6.807 -2.182 -23.659 1.00 85.75 72 VAL A CA 1
ATOM 551 C C . VAL A 1 72 ? -8.281 -1.832 -23.408 1.00 85.75 72 VAL A C 1
ATOM 553 O O . VAL A 1 72 ? -8.621 -1.449 -22.286 1.00 85.75 72 VAL A O 1
ATOM 556 N N . PRO A 1 73 ? -9.180 -1.997 -24.399 1.00 82.44 73 PRO A N 1
ATOM 557 C CA . PRO A 1 73 ? -10.582 -1.590 -24.268 1.00 82.44 73 PRO A CA 1
ATOM 558 C C . PRO A 1 73 ? -11.325 -2.367 -23.170 1.00 82.44 73 PRO A C 1
ATOM 560 O O . PRO A 1 73 ? -12.055 -1.773 -22.384 1.00 82.44 73 PRO A O 1
ATOM 563 N N . THR A 1 74 ? -11.068 -3.670 -23.026 1.00 84.38 74 THR A N 1
ATOM 564 C CA . THR A 1 74 ? -11.720 -4.529 -22.019 1.00 84.38 74 THR A CA 1
ATOM 565 C C . THR A 1 74 ? -11.462 -4.074 -20.579 1.00 84.38 74 THR A C 1
ATOM 567 O O . THR A 1 74 ? -12.345 -4.145 -19.728 1.00 84.38 74 THR A O 1
ATOM 570 N N . PHE A 1 75 ? -10.255 -3.580 -20.291 1.00 79.81 75 PHE A N 1
ATOM 571 C CA . PHE A 1 75 ? -9.895 -3.095 -18.958 1.00 79.81 75 PHE A CA 1
ATOM 572 C C . PHE A 1 75 ? -10.560 -1.749 -18.641 1.00 79.81 75 PHE A C 1
ATOM 574 O O . PHE A 1 75 ? -10.967 -1.507 -17.505 1.00 79.81 75 PHE A O 1
ATOM 581 N N . ALA A 1 76 ? -10.720 -0.885 -19.649 1.00 82.94 76 ALA A N 1
ATOM 582 C CA . ALA A 1 76 ? -11.425 0.382 -19.497 1.00 82.94 76 ALA A CA 1
ATOM 583 C C . ALA A 1 76 ? -12.912 0.171 -19.164 1.00 82.94 76 ALA A C 1
ATOM 585 O O . ALA A 1 76 ? -13.412 0.815 -18.243 1.00 82.94 76 ALA A O 1
ATOM 586 N N . GLU A 1 77 ? -13.581 -0.770 -19.834 1.00 86.69 77 GLU A N 1
ATOM 587 C CA . GLU A 1 77 ? -14.977 -1.129 -19.538 1.00 86.69 77 GLU A CA 1
ATOM 588 C C . GLU A 1 77 ? -15.139 -1.684 -18.116 1.00 86.69 77 GLU A C 1
ATOM 590 O O . GLU A 1 77 ? -16.059 -1.294 -17.398 1.00 86.69 77 GLU A O 1
ATOM 595 N N . PHE A 1 78 ? -14.199 -2.515 -17.649 1.00 87.50 78 PHE A N 1
ATOM 596 C CA . PHE A 1 78 ? -14.194 -2.993 -16.262 1.00 87.50 78 PHE A CA 1
ATOM 597 C C . PHE A 1 78 ? -14.064 -1.849 -15.247 1.00 87.50 78 PHE A C 1
ATOM 599 O O . PHE A 1 78 ? -14.782 -1.821 -14.247 1.00 87.50 78 PHE A O 1
ATOM 606 N N . LEU A 1 79 ? -13.166 -0.890 -15.493 1.00 85.38 79 LEU A N 1
ATOM 607 C CA . LEU A 1 79 ? -12.982 0.263 -14.609 1.00 85.38 79 LEU A CA 1
ATOM 608 C C . LEU A 1 79 ? -14.219 1.161 -14.569 1.00 85.38 79 LEU A C 1
ATOM 610 O O . LEU A 1 79 ? -14.561 1.660 -13.501 1.00 85.38 79 LEU A O 1
ATOM 614 N N . ILE A 1 80 ? -14.895 1.346 -15.702 1.00 85.88 80 ILE A N 1
ATOM 615 C CA . ILE A 1 80 ? -16.149 2.106 -15.777 1.00 85.88 80 ILE A CA 1
ATOM 616 C C . ILE A 1 80 ? -17.261 1.368 -15.025 1.00 85.88 80 ILE A C 1
ATOM 618 O O . ILE A 1 80 ? -17.965 1.981 -14.224 1.00 85.88 80 ILE A O 1
ATOM 622 N N . ALA A 1 81 ? -17.387 0.053 -15.219 1.00 90.31 81 ALA A N 1
ATOM 623 C CA . ALA A 1 81 ? -18.347 -0.770 -14.491 1.00 90.31 81 ALA A CA 1
ATOM 624 C C . ALA A 1 81 ? -18.082 -0.750 -12.976 1.00 90.31 81 ALA A C 1
ATOM 626 O O . ALA A 1 81 ? -19.011 -0.588 -12.192 1.00 90.31 81 ALA A O 1
ATOM 627 N N . THR A 1 82 ? -16.816 -0.831 -12.557 1.00 89.88 82 THR A N 1
ATOM 628 C CA . THR A 1 82 ? -16.420 -0.745 -11.142 1.00 89.88 82 THR A CA 1
ATOM 629 C C . THR A 1 82 ? -16.671 0.649 -10.566 1.00 89.88 82 THR A C 1
ATOM 631 O O . THR A 1 82 ? -17.133 0.762 -9.437 1.00 89.88 82 THR A O 1
ATOM 634 N N . GLU A 1 83 ? -16.411 1.720 -11.327 1.00 88.62 83 GLU A N 1
ATOM 635 C CA . GLU A 1 83 ? -16.739 3.099 -10.933 1.00 88.62 83 GLU A CA 1
ATOM 636 C C . GLU A 1 83 ? -18.254 3.261 -10.732 1.00 88.62 83 GLU A C 1
ATOM 638 O O . GLU A 1 83 ? -18.687 3.823 -9.723 1.00 88.62 83 GLU A O 1
ATOM 643 N N . ALA A 1 84 ? -19.063 2.703 -11.637 1.00 89.94 84 ALA A N 1
ATOM 644 C CA . ALA A 1 84 ? -20.517 2.699 -11.526 1.00 89.94 84 ALA A CA 1
ATOM 645 C C . ALA A 1 84 ? -21.016 1.856 -10.341 1.00 89.94 84 ALA A C 1
ATOM 647 O O . ALA A 1 84 ? -21.944 2.274 -9.652 1.00 89.94 84 ALA A O 1
ATOM 648 N N . GLU A 1 85 ? -20.400 0.703 -10.072 1.00 93.00 85 GLU A N 1
ATOM 649 C CA . GLU A 1 85 ? -20.765 -0.166 -8.950 1.00 93.00 85 GLU A CA 1
ATOM 650 C C . GLU A 1 85 ? -20.378 0.456 -7.607 1.00 93.00 85 GLU A C 1
ATOM 652 O O . GLU A 1 85 ? -21.174 0.485 -6.671 1.00 93.00 85 GLU A O 1
ATOM 657 N N . MET A 1 86 ? -19.191 1.057 -7.525 1.00 89.81 86 MET A N 1
ATOM 658 C CA . MET A 1 86 ? -18.725 1.746 -6.326 1.00 89.81 86 MET A CA 1
ATOM 659 C C . MET A 1 86 ? -19.570 2.987 -6.014 1.00 89.81 86 MET A C 1
ATOM 661 O O . MET A 1 86 ? -19.767 3.303 -4.844 1.00 89.81 86 MET A O 1
ATOM 665 N N . ASN A 1 87 ? -20.131 3.659 -7.025 1.00 88.25 87 ASN A N 1
ATOM 666 C CA . ASN A 1 87 ? -21.061 4.773 -6.816 1.00 88.25 87 ASN A CA 1
ATOM 667 C C . ASN A 1 87 ? -22.403 4.335 -6.196 1.00 88.25 87 ASN A C 1
ATOM 669 O O . ASN A 1 87 ? -23.108 5.155 -5.611 1.00 88.25 87 ASN A O 1
ATOM 673 N N . LYS A 1 88 ? -22.761 3.047 -6.290 1.00 89.00 88 LYS A N 1
ATOM 674 C CA . LYS A 1 88 ? -23.935 2.491 -5.597 1.00 89.00 88 LYS A CA 1
ATOM 675 C C . LYS A 1 88 ? -23.662 2.252 -4.112 1.00 89.00 88 LYS A C 1
ATOM 677 O O . LYS A 1 88 ? -24.600 2.178 -3.323 1.00 89.00 88 LYS A O 1
ATOM 682 N N . VAL A 1 89 ? -22.392 2.134 -3.719 1.00 89.50 89 VAL A N 1
ATOM 683 C CA . VAL A 1 89 ? -22.000 1.893 -2.330 1.00 89.50 89 VAL A CA 1
ATOM 684 C C . VAL A 1 89 ? -22.079 3.204 -1.551 1.00 89.50 89 VAL A C 1
ATOM 686 O O . VAL A 1 89 ? -21.171 4.036 -1.573 1.00 89.50 89 VAL A O 1
ATOM 689 N N . SER A 1 90 ? -23.175 3.394 -0.818 1.00 86.62 90 SER A N 1
ATOM 690 C CA . SER A 1 90 ? -23.283 4.476 0.157 1.00 86.62 90 SER A CA 1
ATOM 691 C C . SER A 1 90 ? -22.430 4.143 1.384 1.00 86.62 90 SER A C 1
ATOM 693 O O . SER A 1 90 ? -22.840 3.360 2.242 1.00 86.62 90 SER A O 1
ATOM 695 N N . TRP A 1 91 ? -21.234 4.720 1.474 1.00 86.00 91 TRP A N 1
ATOM 696 C CA . TRP A 1 91 ? -20.382 4.579 2.654 1.00 86.00 91 TRP A CA 1
ATOM 697 C C . TRP A 1 91 ? -21.073 5.141 3.899 1.00 86.00 91 TRP A C 1
ATOM 699 O O . TRP A 1 91 ? -21.625 6.246 3.877 1.00 86.00 91 TRP A O 1
ATOM 709 N N . SER A 1 92 ? -21.018 4.388 5.001 1.00 88.88 92 SER A N 1
ATOM 710 C CA . SER A 1 92 ? -21.593 4.813 6.275 1.00 88.88 92 SER A CA 1
ATOM 711 C C . SER A 1 92 ? -21.002 6.158 6.721 1.00 88.88 92 SER A C 1
ATOM 713 O O . SER A 1 92 ? -19.779 6.330 6.715 1.00 88.88 92 SER A O 1
ATOM 715 N N . PRO A 1 93 ? -21.829 7.128 7.153 1.00 90.25 93 PRO A N 1
ATOM 716 C CA . PRO A 1 93 ? -21.330 8.387 7.690 1.00 90.25 93 PRO A CA 1
ATOM 717 C C . PRO A 1 93 ? -20.444 8.135 8.916 1.00 90.25 93 PRO A C 1
ATOM 719 O O . PRO A 1 93 ? -20.733 7.258 9.730 1.00 90.25 93 PRO A O 1
ATOM 722 N N . LYS A 1 94 ? -19.406 8.965 9.099 1.00 89.19 94 LYS A N 1
ATOM 723 C CA . LYS A 1 94 ? -18.398 8.832 10.175 1.00 89.19 94 LYS A CA 1
ATOM 724 C C . LYS A 1 94 ? -18.994 8.623 11.575 1.00 89.19 94 LYS A C 1
ATOM 726 O O . LYS A 1 94 ? -18.416 7.906 12.382 1.00 89.19 94 LYS A O 1
ATOM 731 N N . LYS A 1 95 ? -20.161 9.217 11.852 1.00 92.50 95 LYS A N 1
ATOM 732 C CA . LYS A 1 95 ? -20.880 9.046 13.125 1.00 92.50 95 LYS A CA 1
ATOM 733 C C . LYS A 1 95 ? -21.360 7.607 13.351 1.00 92.50 95 LYS A C 1
ATOM 735 O O . LYS A 1 95 ? -21.235 7.119 14.464 1.00 92.50 95 LYS A O 1
ATOM 740 N N . ARG A 1 96 ? -21.869 6.935 12.313 1.00 91.56 96 ARG A N 1
ATOM 741 C CA . ARG A 1 96 ? -22.308 5.530 12.397 1.00 91.56 96 ARG A CA 1
ATOM 742 C C . ARG A 1 96 ? -21.116 4.597 12.559 1.00 91.56 96 ARG A C 1
ATOM 744 O O . ARG A 1 96 ? -21.126 3.774 13.456 1.00 91.56 96 ARG A O 1
ATOM 751 N N . LEU A 1 97 ? -20.046 4.832 11.794 1.00 92.75 97 LEU A N 1
ATOM 752 C CA . LEU A 1 97 ? -18.794 4.082 11.944 1.00 92.75 97 LEU A CA 1
ATOM 753 C C . LEU A 1 97 ? -18.262 4.144 13.384 1.00 92.75 97 LEU A C 1
ATOM 755 O O . LEU A 1 97 ? -17.876 3.121 13.930 1.00 92.75 97 LEU A O 1
ATOM 759 N N . ALA A 1 98 ? -18.285 5.324 14.013 1.00 93.62 98 ALA A N 1
ATOM 760 C CA . ALA A 1 98 ? -17.870 5.475 15.406 1.00 93.62 98 ALA A CA 1
ATOM 761 C C . ALA A 1 98 ? -18.809 4.763 16.395 1.00 93.62 98 ALA A C 1
ATOM 763 O O . ALA A 1 98 ? -18.343 4.199 17.377 1.00 93.62 98 ALA A O 1
ATOM 764 N N . GLN A 1 99 ? -20.123 4.778 16.155 1.00 93.88 99 GLN A N 1
ATOM 765 C CA . GLN A 1 99 ? -21.079 4.044 16.990 1.00 93.88 99 GLN A CA 1
ATOM 766 C C . GLN A 1 99 ? -20.835 2.533 16.907 1.00 93.88 99 GLN A C 1
ATOM 768 O O . GLN A 1 99 ? -20.734 1.879 17.943 1.00 93.88 99 GLN A O 1
ATOM 773 N N . ASP A 1 100 ? -20.657 2.008 15.695 1.00 94.38 100 ASP A N 1
ATOM 774 C CA . ASP A 1 100 ? -20.423 0.584 15.457 1.00 94.38 100 ASP A CA 1
ATOM 775 C C . ASP A 1 100 ? -19.107 0.123 16.109 1.00 94.38 100 ASP A C 1
ATOM 777 O O . ASP A 1 100 ? -19.078 -0.885 16.818 1.00 94.38 100 ASP A O 1
ATOM 781 N N . THR A 1 101 ? -18.018 0.889 15.958 1.00 96.00 101 THR A N 1
ATOM 782 C CA . THR A 1 101 ? -16.732 0.544 16.584 1.00 96.00 101 THR A CA 1
ATOM 783 C C . THR A 1 101 ? -16.761 0.664 18.105 1.00 96.00 101 THR A C 1
ATOM 785 O O . THR A 1 101 ? -16.145 -0.163 18.774 1.00 96.00 101 THR A O 1
ATOM 788 N N . VAL A 1 102 ? -17.479 1.641 18.675 1.00 97.00 102 VAL A N 1
ATOM 789 C CA . VAL A 1 102 ? -17.615 1.800 20.135 1.00 97.00 102 VAL A CA 1
ATOM 790 C C . VAL A 1 102 ? -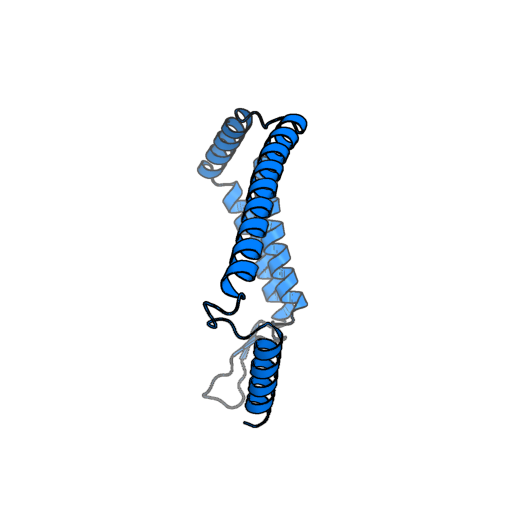18.340 0.612 20.759 1.00 97.00 102 VAL A C 1
ATOM 792 O O . VAL A 1 102 ? -17.924 0.144 21.820 1.00 97.00 102 VAL A O 1
ATOM 795 N N . VAL A 1 103 ? -19.383 0.087 20.108 1.00 96.81 103 VAL A N 1
ATOM 796 C CA . VAL A 1 103 ? -20.083 -1.117 20.582 1.00 96.81 103 VAL A CA 1
ATOM 797 C C . VAL A 1 103 ? -19.125 -2.305 20.598 1.00 96.81 103 VAL A C 1
ATOM 799 O O . VAL A 1 103 ? -18.979 -2.957 21.632 1.00 96.81 103 VAL A O 1
ATOM 802 N N . VAL A 1 104 ? -18.404 -2.539 19.497 1.00 97.62 104 VAL A N 1
ATOM 803 C CA . VAL A 1 104 ? -17.429 -3.637 19.412 1.00 97.62 104 VAL A CA 1
ATOM 804 C C . VAL A 1 104 ? -16.348 -3.489 20.482 1.00 97.62 104 VAL A C 1
ATOM 806 O O . VAL A 1 104 ? -16.128 -4.426 21.243 1.00 97.62 104 VAL A O 1
ATOM 809 N N . LEU A 1 105 ? -15.735 -2.309 20.608 1.00 97.81 105 LEU A N 1
ATOM 810 C CA . LEU A 1 105 ? -14.695 -2.036 21.604 1.00 97.81 105 LEU A CA 1
ATOM 811 C C . LEU A 1 105 ? -15.194 -2.280 23.034 1.00 97.81 105 LEU A C 1
ATOM 813 O O . LEU A 1 105 ? -14.482 -2.842 23.858 1.00 97.81 105 LEU A O 1
ATOM 817 N N . THR A 1 106 ? -16.430 -1.877 23.329 1.00 97.81 106 THR A N 1
ATOM 818 C CA . THR A 1 106 ? -17.023 -2.047 24.659 1.00 97.81 106 THR A CA 1
ATOM 819 C C . THR A 1 106 ? -17.274 -3.524 24.958 1.00 97.81 106 THR A C 1
ATOM 821 O O . THR A 1 106 ? -16.943 -3.996 26.043 1.00 97.81 106 THR A O 1
ATOM 824 N N . THR A 1 107 ? -17.810 -4.282 23.995 1.00 97.25 107 THR A N 1
ATOM 825 C CA . THR A 1 107 ? -18.059 -5.724 24.170 1.00 97.25 107 THR A CA 1
ATOM 826 C C . THR A 1 107 ? -16.768 -6.526 24.331 1.00 97.25 107 THR A C 1
ATOM 828 O O . THR A 1 107 ? -16.693 -7.383 25.211 1.00 97.25 107 THR A O 1
ATOM 831 N N . THR A 1 108 ? -15.728 -6.224 23.549 1.00 97.75 108 THR A N 1
ATOM 832 C CA . THR A 1 108 ? -14.428 -6.900 23.662 1.00 97.75 108 THR A CA 1
ATOM 833 C C . THR A 1 108 ? -13.693 -6.509 24.939 1.00 97.7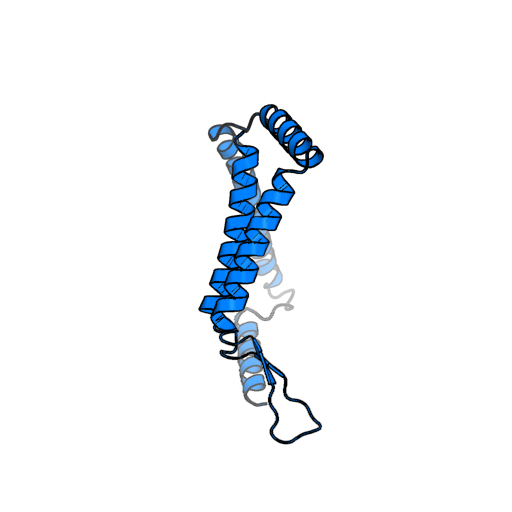5 108 THR A C 1
ATOM 835 O O . THR A 1 108 ? -13.081 -7.372 25.563 1.00 97.75 108 THR A O 1
ATOM 838 N N . LEU A 1 109 ? -13.806 -5.255 25.390 1.00 98.06 109 LEU A N 1
ATOM 839 C CA . LEU A 1 109 ? -13.243 -4.802 26.663 1.00 98.06 109 LEU A CA 1
ATOM 840 C C . LEU A 1 109 ? -13.920 -5.471 27.865 1.00 98.06 109 LEU A C 1
ATOM 842 O O . LEU A 1 109 ? -13.226 -5.930 28.770 1.00 98.06 109 LEU A O 1
ATOM 846 N N . LEU A 1 110 ? -15.253 -5.575 27.873 1.00 97.88 110 LEU A N 1
ATOM 847 C CA . LEU A 1 110 ? -15.978 -6.280 28.935 1.00 97.88 110 LEU A CA 1
ATOM 848 C C . LEU A 1 110 ? -15.643 -7.775 28.955 1.00 97.88 110 LEU A C 1
ATOM 850 O O . LEU A 1 110 ? -15.422 -8.330 30.029 1.00 97.88 110 LEU A O 1
ATOM 854 N N . MET A 1 111 ? -15.545 -8.409 27.782 1.00 97.56 111 MET A N 1
ATOM 855 C CA . MET A 1 111 ? -15.093 -9.797 27.663 1.00 97.56 111 MET A CA 1
ATOM 856 C C . MET A 1 111 ? -13.670 -9.971 28.210 1.00 97.56 111 MET A C 1
ATOM 858 O O . MET A 1 111 ? -13.422 -10.885 28.989 1.00 97.56 111 MET A O 1
ATOM 862 N N . ALA A 1 112 ? -12.742 -9.078 27.852 1.00 97.69 112 ALA A N 1
ATOM 863 C CA . ALA A 1 112 ? -11.365 -9.118 28.337 1.00 97.69 112 ALA A CA 1
ATOM 864 C C . ALA A 1 112 ? -11.283 -8.934 29.860 1.00 97.69 112 ALA A C 1
ATOM 866 O O . ALA A 1 112 ? -10.533 -9.648 30.520 1.00 97.69 112 ALA A O 1
ATOM 867 N N . LEU A 1 113 ? -12.077 -8.021 30.432 1.00 97.75 113 LEU A N 1
ATOM 868 C CA . LEU A 1 113 ? -12.154 -7.821 31.882 1.00 97.75 113 LEU A CA 1
ATOM 869 C C . LEU A 1 113 ? -12.705 -9.069 32.577 1.00 97.75 113 LEU A C 1
ATOM 871 O O . LEU A 1 113 ? -12.136 -9.515 33.570 1.00 97.75 113 LEU A O 1
ATOM 875 N N . PHE A 1 114 ? -13.775 -9.660 32.044 1.00 97.12 114 PHE A N 1
ATOM 876 C CA . PHE A 1 114 ? -14.329 -10.905 32.570 1.00 97.12 114 PHE A CA 1
ATOM 877 C C . PHE A 1 114 ? -13.289 -12.032 32.567 1.00 97.12 114 PHE A C 1
ATOM 879 O O . PHE A 1 114 ? -13.089 -12.669 33.600 1.00 97.12 114 PHE A O 1
ATOM 886 N N . LEU A 1 115 ? -12.587 -12.234 31.447 1.00 96.31 115 LEU A N 1
ATOM 887 C CA . LEU A 1 115 ? -11.516 -13.227 31.356 1.00 96.31 115 LEU A CA 1
ATOM 888 C C . LEU A 1 115 ? -10.397 -12.942 32.360 1.00 96.31 115 LEU A C 1
ATOM 890 O O . LEU A 1 115 ? -9.980 -13.854 33.059 1.00 96.31 115 LEU A O 1
ATOM 894 N N . LEU A 1 116 ? -9.991 -11.681 32.526 1.00 95.88 116 LEU A N 1
ATOM 895 C CA . LEU A 1 116 ? -8.993 -11.291 33.523 1.00 95.88 116 LEU A CA 1
ATOM 896 C C . LEU A 1 116 ? -9.439 -11.650 34.947 1.00 95.88 116 LEU A C 1
ATOM 898 O O . LEU A 1 116 ? -8.646 -12.171 35.727 1.00 95.88 116 LEU A O 1
ATOM 902 N N . VAL A 1 117 ? -10.701 -11.401 35.3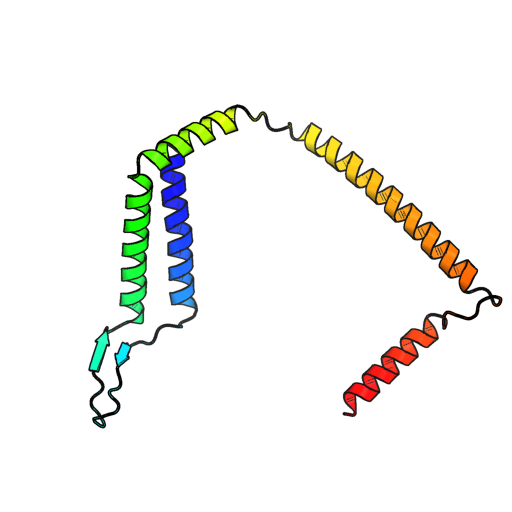04 1.00 96.69 117 VAL A N 1
ATOM 903 C CA . VAL A 1 117 ? -11.241 -11.774 36.623 1.00 96.69 117 VAL A CA 1
ATOM 904 C C . VAL A 1 117 ? -11.223 -13.288 36.809 1.00 96.69 117 VAL A C 1
ATOM 906 O O . VAL A 1 117 ? -10.838 -13.763 37.876 1.00 96.69 117 VAL A O 1
ATOM 909 N N . VAL A 1 118 ? -11.607 -14.042 35.780 1.00 95.50 118 VAL A N 1
ATOM 910 C CA . VAL A 1 118 ? -11.580 -15.508 35.786 1.00 95.50 118 VAL A CA 1
ATOM 911 C C . VAL A 1 118 ? -10.143 -16.021 35.933 1.00 95.50 118 VAL A C 1
ATOM 913 O O . VAL A 1 118 ? -9.895 -16.859 36.797 1.00 95.50 118 VAL A O 1
ATOM 916 N N . ASP A 1 119 ? -9.185 -15.473 35.188 1.00 92.31 119 ASP A N 1
ATOM 917 C CA . ASP A 1 119 ? -7.764 -15.828 35.265 1.00 92.31 119 ASP A CA 1
ATOM 918 C C . ASP A 1 119 ? -7.180 -15.542 36.655 1.00 92.31 119 ASP A C 1
ATOM 920 O O . ASP A 1 119 ? -6.467 -16.376 37.216 1.00 92.31 119 ASP A O 1
ATOM 924 N N . LEU A 1 120 ? -7.514 -14.391 37.256 1.00 90.75 120 LEU A N 1
ATOM 925 C CA . LEU A 1 120 ? -7.102 -14.055 38.622 1.00 90.75 120 LEU A CA 1
ATOM 926 C C . LEU A 1 120 ? -7.757 -14.972 39.659 1.00 90.75 120 LEU A C 1
ATOM 928 O O . LEU A 1 120 ? -7.087 -15.412 40.593 1.00 90.75 120 LEU A O 1
ATOM 932 N N . PHE A 1 121 ? -9.047 -15.272 39.499 1.00 91.94 121 PHE A N 1
ATOM 933 C CA . PHE A 1 121 ? -9.784 -16.167 40.385 1.00 91.94 121 PHE A CA 1
ATOM 934 C C . PHE A 1 121 ? -9.192 -17.578 40.361 1.00 91.94 121 PHE A C 1
ATOM 936 O O . PHE A 1 121 ? -8.899 -18.132 41.420 1.00 91.94 121 PHE A O 1
ATOM 943 N N . TRP A 1 122 ? -8.956 -18.138 39.171 1.00 84.94 122 TRP A N 1
ATOM 944 C CA . TRP A 1 122 ? -8.334 -19.452 39.022 1.00 84.94 122 TRP A CA 1
ATOM 945 C C . TRP A 1 122 ? -6.878 -19.451 39.474 1.00 84.94 122 TRP A C 1
ATOM 947 O O . TRP A 1 122 ? -6.466 -20.386 40.153 1.00 84.94 122 TRP A O 1
ATOM 957 N N . GLY A 1 123 ? -6.112 -18.401 39.172 1.00 83.62 123 GLY A N 1
ATOM 958 C CA . GLY A 1 123 ? -4.741 -18.250 39.656 1.00 83.62 123 GLY A CA 1
ATOM 959 C C . GLY A 1 123 ? -4.665 -18.237 41.184 1.00 83.62 123 GLY A C 1
ATOM 960 O O . GLY A 1 123 ? -3.845 -18.941 41.769 1.00 83.62 123 GLY A O 1
ATOM 961 N N . TRP A 1 124 ? -5.558 -17.498 41.846 1.00 83.00 124 TRP A N 1
ATOM 962 C CA . TRP A 1 124 ? -5.657 -17.481 43.306 1.00 83.00 124 TRP A CA 1
ATOM 963 C C . TRP A 1 124 ? -6.132 -18.826 43.877 1.00 83.00 124 TRP A C 1
ATOM 965 O O . TRP A 1 124 ? -5.538 -19.330 44.831 1.00 83.00 124 TRP A O 1
ATOM 975 N N . LEU A 1 125 ? -7.167 -19.433 43.284 1.00 82.81 125 LEU A N 1
ATOM 976 C CA . LEU A 1 125 ? -7.757 -20.689 43.756 1.00 82.81 125 LEU A CA 1
ATOM 977 C C . LEU A 1 125 ? -6.780 -21.866 43.635 1.00 82.81 125 LEU A C 1
ATOM 979 O O . LEU A 1 125 ? -6.628 -22.631 44.586 1.00 82.81 125 LEU A O 1
ATOM 983 N N . LEU A 1 126 ? -6.104 -21.995 42.490 1.00 79.44 126 LEU A N 1
ATOM 984 C CA . LEU A 1 126 ? -5.129 -23.058 42.228 1.00 79.44 126 LEU A CA 1
ATOM 985 C C . LEU A 1 126 ? -3.802 -22.837 42.967 1.00 79.44 126 LEU A C 1
ATOM 987 O O . LEU A 1 126 ? -3.081 -23.797 43.205 1.00 79.44 126 LEU A O 1
ATOM 991 N N . SER A 1 127 ? -3.475 -21.602 43.366 1.00 68.25 127 SER A N 1
ATOM 992 C CA . SER A 1 127 ? -2.296 -21.314 44.197 1.00 68.25 127 SER A CA 1
ATOM 993 C C . SER A 1 127 ? -2.495 -21.665 45.677 1.00 68.25 127 SER A C 1
ATOM 995 O O . SER A 1 127 ? -1.528 -21.629 46.441 1.00 68.25 127 SER A O 1
ATOM 997 N N . ARG A 1 128 ? -3.725 -21.959 46.116 1.00 74.31 128 ARG A N 1
ATOM 998 C CA . ARG A 1 128 ? -3.995 -22.386 47.493 1.00 74.31 128 ARG A CA 1
ATOM 999 C C . ARG A 1 128 ? -3.447 -23.804 47.686 1.00 74.31 128 ARG A C 1
ATOM 1001 O O . ARG A 1 128 ? -3.567 -24.627 46.784 1.00 74.31 128 ARG A O 1
ATOM 1008 N N . GLU A 1 129 ? -2.878 -24.086 48.861 1.00 65.06 129 GLU A N 1
ATOM 1009 C CA . GLU A 1 129 ? -2.066 -25.273 49.241 1.00 65.06 129 GLU A CA 1
ATOM 1010 C C . GLU A 1 129 ? -2.661 -26.674 48.952 1.00 65.06 129 GLU A C 1
ATOM 1012 O O . GLU A 1 129 ? -2.044 -27.689 49.255 1.00 65.06 129 GLU A O 1
ATOM 1017 N N . ILE A 1 130 ? -3.846 -26.755 48.350 1.00 61.28 130 ILE A N 1
ATOM 1018 C CA . ILE A 1 130 ? -4.552 -27.985 47.988 1.00 61.28 130 ILE A CA 1
ATOM 1019 C C . ILE A 1 130 ? -4.088 -28.538 46.624 1.00 61.28 130 ILE A C 1
ATOM 1021 O O . ILE A 1 130 ? -4.146 -29.747 46.420 1.00 61.28 130 ILE A O 1
ATOM 1025 N N . VAL A 1 131 ? -3.606 -27.701 45.691 1.00 61.50 131 VAL A N 1
ATOM 1026 C CA . VAL A 1 131 ? -3.215 -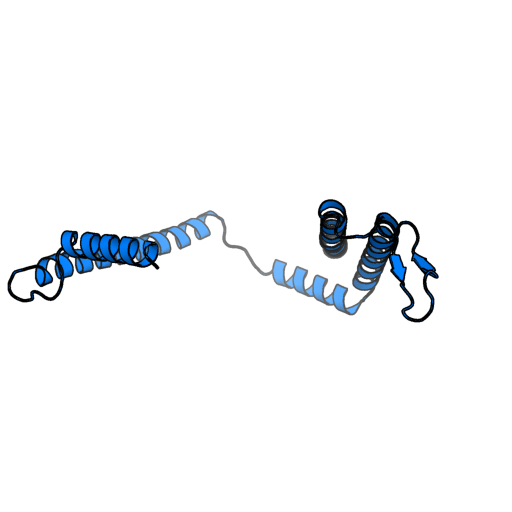28.137 44.330 1.00 61.50 131 VAL A CA 1
ATOM 1027 C C . VAL A 1 131 ? -1.882 -27.496 43.922 1.00 61.50 131 VAL A C 1
ATOM 1029 O O . VAL A 1 131 ? -1.828 -26.602 43.088 1.00 61.50 131 VAL A O 1
ATOM 1032 N N . GLY A 1 132 ? -0.777 -27.939 44.527 1.00 60.28 132 GLY A N 1
ATOM 1033 C CA . GLY A 1 132 ? 0.590 -27.438 44.289 1.00 60.28 132 GLY A CA 1
ATOM 1034 C C . GLY A 1 132 ? 1.185 -27.742 42.901 1.00 60.28 132 GLY A C 1
ATOM 1035 O O . GLY A 1 132 ? 2.277 -28.291 42.810 1.00 60.28 132 GLY A O 1
ATOM 1036 N N . VAL A 1 133 ? 0.479 -27.405 41.818 1.00 62.88 133 VAL A N 1
ATOM 1037 C CA . VAL A 1 133 ? 0.898 -27.634 40.419 1.00 62.88 133 VAL A CA 1
ATOM 1038 C C . VAL A 1 133 ? 1.591 -26.407 39.802 1.00 62.88 133 VAL A C 1
ATOM 1040 O O . VAL A 1 133 ? 2.285 -26.538 38.796 1.00 62.88 133 VAL A O 1
ATOM 1043 N N . LEU A 1 134 ? 1.486 -25.222 40.416 1.00 59.03 134 LEU A N 1
ATOM 1044 C CA . LEU A 1 134 ? 2.181 -24.015 39.960 1.00 59.03 134 LEU A CA 1
ATOM 1045 C C . LEU A 1 134 ? 3.320 -23.653 40.927 1.00 59.03 134 LEU A C 1
ATOM 1047 O O . LEU A 1 134 ? 3.038 -23.268 42.064 1.00 59.03 134 LEU A O 1
ATOM 1051 N N . PRO A 1 135 ? 4.604 -23.712 40.517 1.00 61.88 135 PRO A N 1
ATOM 1052 C CA . PRO A 1 135 ? 5.642 -23.015 41.259 1.00 61.88 135 PRO A CA 1
ATOM 1053 C C . PRO A 1 135 ? 5.278 -21.529 41.235 1.00 61.88 135 PRO A C 1
ATOM 1055 O O . PRO A 1 135 ? 5.151 -20.931 40.165 1.00 61.88 135 PRO A O 1
ATOM 1058 N N . GLY A 1 136 ? 5.046 -20.939 42.412 1.00 62.72 136 GLY A N 1
ATOM 1059 C CA . GLY A 1 136 ? 4.743 -19.513 42.527 1.00 62.72 136 GLY A CA 1
ATOM 1060 C C . GLY A 1 136 ? 5.759 -18.696 41.728 1.00 62.72 136 GLY A C 1
ATOM 1061 O O . GLY A 1 136 ? 6.913 -19.097 41.641 1.00 62.72 136 GLY A O 1
ATOM 1062 N N . LYS A 1 137 ? 5.337 -17.577 41.129 1.00 61.16 137 LYS A N 1
ATOM 1063 C CA . LYS A 1 137 ? 6.087 -16.729 40.173 1.00 61.16 137 LYS A CA 1
ATOM 1064 C C . LYS A 1 137 ? 7.614 -16.637 40.404 1.00 61.16 137 LYS A C 1
ATOM 1066 O O . LYS A 1 137 ? 8.381 -16.714 39.451 1.00 61.16 137 LYS A O 1
ATOM 1071 N N . ALA A 1 138 ? 8.054 -16.600 41.662 1.00 59.62 138 ALA A N 1
ATOM 1072 C CA . ALA A 1 138 ? 9.460 -16.654 42.070 1.00 59.62 138 ALA A CA 1
ATOM 1073 C C . ALA A 1 138 ? 10.256 -17.903 41.604 1.00 59.62 138 ALA A C 1
ATOM 1075 O O . ALA A 1 138 ? 11.462 -17.813 41.388 1.00 59.62 138 ALA A O 1
ATOM 1076 N N . GLY A 1 139 ? 9.627 -19.072 41.459 1.00 62.66 139 GLY A N 1
ATOM 1077 C CA . GLY A 1 139 ? 10.245 -20.305 40.955 1.00 62.66 139 GLY A CA 1
ATOM 1078 C C . GLY A 1 139 ? 10.364 -20.354 39.429 1.00 62.66 139 GLY A C 1
ATOM 1079 O O . GLY A 1 139 ? 11.284 -20.983 38.905 1.00 62.66 139 GLY A O 1
ATOM 1080 N N . THR A 1 140 ? 9.480 -19.657 38.711 1.00 64.25 140 THR A N 1
ATOM 1081 C CA . THR A 1 140 ? 9.540 -19.524 37.246 1.00 64.25 140 THR A CA 1
ATOM 1082 C C . THR A 1 140 ? 10.681 -18.601 36.824 1.00 64.25 140 THR A C 1
ATOM 1084 O O . THR A 1 140 ? 11.438 -18.956 35.921 1.00 64.25 140 THR A O 1
ATOM 1087 N N . ASP A 1 141 ? 10.862 -17.476 37.523 1.00 65.56 141 ASP A N 1
ATOM 1088 C CA . ASP A 1 141 ? 11.956 -16.530 37.259 1.00 65.56 141 ASP A CA 1
ATOM 1089 C C . ASP A 1 141 ? 13.332 -17.161 37.537 1.00 65.56 141 ASP A C 1
ATOM 1091 O O . ASP A 1 141 ? 14.257 -17.008 36.740 1.00 65.56 141 ASP A O 1
ATOM 1095 N N . LYS A 1 142 ? 13.457 -17.956 38.613 1.00 69.56 142 LYS A N 1
ATOM 1096 C CA . LYS A 1 142 ? 14.686 -18.713 38.916 1.00 69.56 142 LYS A CA 1
ATOM 1097 C C . LYS A 1 142 ? 15.009 -19.758 37.846 1.00 69.56 142 LYS A C 1
ATOM 1099 O O . LYS A 1 142 ? 16.133 -19.788 37.361 1.00 69.56 142 LYS A O 1
ATOM 1104 N N . ASN A 1 143 ? 14.027 -20.556 37.421 1.00 70.31 143 ASN A N 1
ATOM 1105 C CA . ASN A 1 143 ? 14.222 -21.559 36.366 1.00 70.31 143 ASN A CA 1
ATOM 1106 C C . ASN A 1 143 ? 14.585 -20.938 35.007 1.00 70.31 143 ASN A C 1
ATOM 1108 O O . ASN A 1 143 ? 15.348 -21.525 34.240 1.00 70.31 143 ASN A O 1
ATOM 1112 N N . GLN A 1 144 ? 14.029 -19.768 34.673 1.00 72.25 144 GLN A N 1
ATOM 1113 C CA . GLN A 1 144 ? 14.393 -19.054 33.447 1.00 72.25 144 GLN A CA 1
ATOM 1114 C C . GLN A 1 144 ? 15.800 -18.462 33.525 1.00 72.25 144 GLN A C 1
ATOM 1116 O O . GLN A 1 144 ? 16.550 -18.596 32.558 1.00 72.25 144 GLN A O 1
ATOM 1121 N N . ALA A 1 145 ? 16.173 -17.862 34.658 1.00 73.12 145 ALA A N 1
ATOM 1122 C CA . ALA A 1 145 ? 17.522 -17.346 34.881 1.00 73.12 145 ALA A CA 1
ATOM 1123 C C . ALA A 1 145 ? 18.574 -18.465 34.811 1.00 73.12 145 ALA A C 1
ATOM 1125 O O . ALA A 1 145 ? 19.585 -18.323 34.129 1.00 73.12 145 ALA A O 1
ATOM 1126 N N . GLU A 1 146 ? 18.295 -19.615 35.422 1.00 75.25 146 GLU A N 1
ATOM 1127 C CA . GLU A 1 146 ? 19.189 -20.774 35.419 1.00 75.25 146 GLU A CA 1
ATOM 1128 C C . GLU A 1 146 ? 19.318 -21.399 34.017 1.00 75.25 146 GLU A C 1
ATOM 1130 O O . GLU A 1 146 ? 20.419 -21.716 33.569 1.00 75.25 146 GLU A O 1
ATOM 1135 N N . LYS A 1 147 ? 18.218 -21.482 33.250 1.00 76.50 147 LYS A N 1
ATOM 1136 C CA . LYS A 1 147 ? 18.265 -21.882 31.830 1.00 76.50 147 LYS A CA 1
ATOM 1137 C C . LYS A 1 147 ? 19.021 -20.885 30.951 1.00 76.50 147 LYS A C 1
ATOM 1139 O O . LYS A 1 147 ? 19.671 -21.305 29.994 1.00 76.50 147 LYS A O 1
ATOM 1144 N N . ALA A 1 148 ? 18.910 -19.585 31.222 1.00 76.62 148 ALA A N 1
ATOM 1145 C CA . ALA A 1 148 ? 19.639 -18.555 30.487 1.00 76.62 148 ALA A CA 1
ATOM 1146 C C . ALA A 1 148 ? 21.148 -18.646 30.756 1.00 76.62 148 ALA A C 1
ATOM 1148 O O . ALA A 1 148 ? 21.936 -18.573 29.815 1.00 76.62 148 ALA A O 1
ATOM 1149 N N . GLU A 1 149 ? 21.545 -18.899 32.005 1.00 76.06 149 GLU A N 1
ATOM 1150 C CA . GLU A 1 149 ? 22.947 -19.114 32.365 1.00 76.06 149 GLU A CA 1
ATOM 1151 C C . GLU A 1 149 ? 23.501 -20.411 31.752 1.00 76.06 149 GLU A C 1
ATOM 1153 O O . GLU A 1 149 ? 24.596 -20.411 31.195 1.00 76.06 149 GLU A O 1
ATOM 1158 N N . GLN A 1 150 ? 22.734 -21.507 31.761 1.00 77.62 150 GLN A N 1
ATOM 1159 C CA . GLN A 1 150 ? 23.145 -22.763 31.118 1.00 77.62 150 GLN A CA 1
ATOM 1160 C C . GLN A 1 150 ? 23.330 -22.613 29.603 1.00 77.62 150 GLN A C 1
ATOM 1162 O O . GLN A 1 150 ? 24.286 -23.152 29.059 1.00 77.62 150 GLN A O 1
ATOM 1167 N N . ARG A 1 151 ? 22.468 -21.850 28.918 1.00 72.56 151 ARG A N 1
ATOM 1168 C CA . ARG A 1 151 ? 22.624 -21.538 27.484 1.00 72.56 151 ARG A CA 1
ATOM 1169 C C . ARG A 1 151 ? 23.833 -20.660 27.174 1.00 72.56 151 ARG A C 1
ATOM 1171 O O . ARG A 1 151 ? 24.309 -20.703 26.053 1.00 72.56 151 ARG A O 1
ATOM 1178 N N . ALA A 1 152 ? 24.300 -19.861 28.130 1.00 74.81 152 ALA A N 1
ATOM 1179 C CA . ALA A 1 152 ? 25.503 -19.046 27.973 1.00 74.81 152 ALA A CA 1
ATOM 1180 C C . ALA A 1 152 ? 26.800 -19.838 28.230 1.00 74.81 152 ALA A C 1
ATOM 1182 O O . ALA A 1 152 ? 27.885 -19.353 27.920 1.00 74.81 152 ALA A O 1
ATOM 1183 N N . ARG A 1 153 ? 26.697 -21.035 28.825 1.00 71.38 153 ARG A N 1
ATOM 1184 C CA . ARG A 1 153 ? 27.830 -21.918 29.139 1.00 71.38 153 ARG A CA 1
ATOM 1185 C C . ARG A 1 153 ? 28.136 -22.962 28.055 1.00 71.38 153 ARG A C 1
ATOM 1187 O O . ARG A 1 153 ? 29.124 -23.676 28.218 1.00 71.38 153 ARG A O 1
ATOM 1194 N N . TRP A 1 154 ? 27.330 -23.049 26.995 1.00 56.97 154 TRP A N 1
ATOM 1195 C CA . TRP A 1 154 ? 27.543 -23.928 25.838 1.00 56.97 154 TRP A CA 1
ATOM 1196 C C . TRP A 1 154 ? 27.670 -23.121 24.551 1.00 56.97 154 TRP A C 1
ATOM 1198 O O . TRP A 1 154 ? 26.859 -22.186 24.372 1.00 56.97 154 TRP A O 1
#